Protein AF-A0A8T2V1A4-F1 (afdb_monomer_lite)

Foldseek 3Di:
DVVVVVVVVVVVVVVCVPDPVNVVVVVVVCLLCVLVVQLVVLVPDDDLSLLVNVVSLVVSLVSLVVDPSDDPVVSVVSNVVSVVVCVVPDALSSLLSVLVDQVCLAPDPLPPPVSVVSNVVCCVPPPPPVCSVVVCFVSQWGQHPVGDTDGVDDD

Radius of gyration: 22.9 Å; chains: 1; bounding box: 54×48×53 Å

pLDDT: mean 78.89, std 11.26, range [38.28, 92.0]

Structure (mmCIF, N/CA/C/O backbone):
data_AF-A0A8T2V1A4-F1
#
_entry.id   AF-A0A8T2V1A4-F1
#
loop_
_atom_site.group_PDB
_atom_site.id
_atom_site.type_symbol
_atom_site.label_atom_id
_atom_site.label_alt_id
_atom_site.label_comp_id
_atom_site.label_asym_id
_atom_site.label_entity_id
_atom_site.label_seq_id
_atom_site.pdbx_PDB_ins_code
_atom_site.Cartn_x
_atom_site.Cartn_y
_atom_site.Cartn_z
_atom_site.occupancy
_atom_site.B_iso_or_equiv
_atom_site.auth_seq_id
_atom_site.auth_comp_id
_atom_site.auth_asym_id
_atom_site.auth_atom_id
_atom_site.pdbx_PDB_model_num
ATOM 1 N N . MET A 1 1 ? -33.488 -32.830 26.179 1.00 51.12 1 MET A N 1
ATOM 2 C CA . MET A 1 1 ? -32.196 -32.195 26.559 1.00 51.12 1 MET A CA 1
ATOM 3 C C . MET A 1 1 ? -31.552 -31.333 25.460 1.00 51.12 1 MET A C 1
ATOM 5 O O . MET A 1 1 ? -30.605 -30.620 25.765 1.00 51.12 1 MET A O 1
ATOM 9 N N . ILE A 1 2 ? -32.033 -31.356 24.208 1.00 54.72 2 ILE A N 1
ATOM 10 C CA . ILE A 1 2 ? -31.452 -30.572 23.095 1.00 54.72 2 ILE A CA 1
ATOM 11 C C . ILE A 1 2 ? -32.051 -29.150 23.022 1.00 54.72 2 ILE A C 1
ATOM 13 O O . ILE A 1 2 ? -31.322 -28.184 22.805 1.00 54.72 2 ILE A O 1
ATOM 17 N N . GLU A 1 3 ? -33.347 -28.997 23.309 1.00 50.41 3 GLU A N 1
ATOM 18 C CA . GLU A 1 3 ? -34.074 -27.715 23.229 1.00 50.41 3 GLU A CA 1
ATOM 19 C C . GLU A 1 3 ? -33.573 -26.652 24.212 1.00 50.41 3 GLU A C 1
ATOM 21 O O . GLU A 1 3 ? -33.438 -25.482 23.857 1.00 50.41 3 GLU A O 1
ATOM 26 N N . THR A 1 4 ? -33.201 -27.046 25.431 1.00 55.16 4 THR A N 1
ATOM 27 C CA . THR A 1 4 ? -32.698 -26.104 26.438 1.00 55.16 4 THR A CA 1
ATOM 28 C C . THR A 1 4 ? -31.366 -25.489 26.017 1.00 55.16 4 THR A C 1
ATOM 30 O O . THR A 1 4 ? -31.154 -24.299 26.226 1.00 55.16 4 THR A O 1
ATOM 33 N N . ARG A 1 5 ? -30.480 -26.245 25.360 1.00 54.03 5 ARG A N 1
ATOM 34 C CA . ARG A 1 5 ? -29.163 -25.761 24.910 1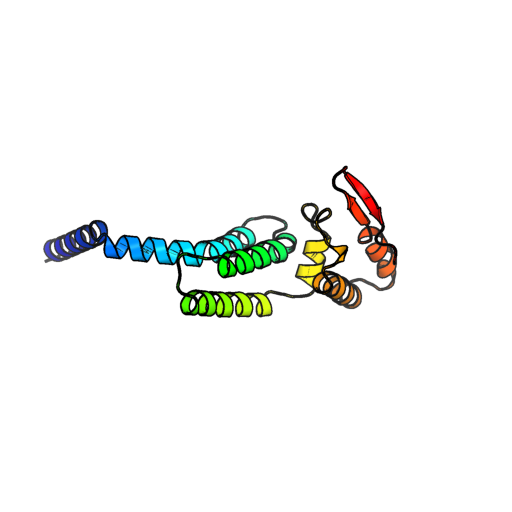.00 54.03 5 ARG A CA 1
ATOM 35 C C . ARG A 1 5 ? -29.267 -24.798 23.719 1.00 54.03 5 ARG A C 1
ATOM 37 O O . ARG A 1 5 ? -28.480 -23.855 23.640 1.00 54.03 5 ARG A O 1
ATOM 44 N N . ALA A 1 6 ? -30.239 -25.013 22.830 1.00 60.19 6 ALA A N 1
ATOM 45 C CA . ALA A 1 6 ? -30.544 -24.114 21.715 1.00 60.19 6 ALA A CA 1
ATOM 46 C C . ALA A 1 6 ? -31.147 -22.786 22.204 1.00 60.19 6 ALA A C 1
ATOM 48 O O . ALA A 1 6 ? -30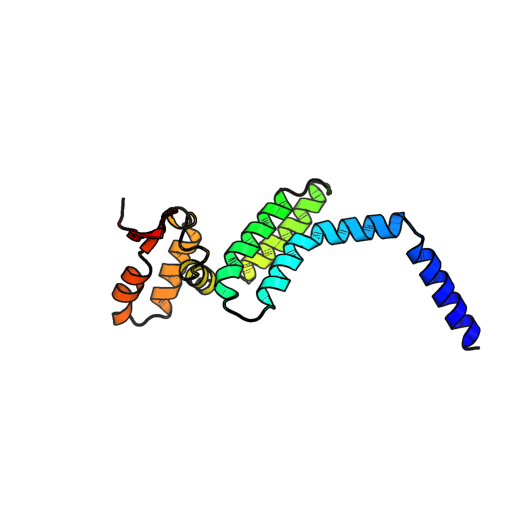.717 -21.720 21.768 1.00 60.19 6 ALA A O 1
ATOM 49 N N . HIS A 1 7 ? -32.053 -22.829 23.188 1.00 54.69 7 HIS A N 1
ATOM 50 C CA . HIS A 1 7 ? -32.657 -21.619 23.754 1.00 54.69 7 HIS A CA 1
ATOM 51 C C . HIS A 1 7 ? -31.624 -20.703 24.438 1.00 54.69 7 HIS A C 1
ATOM 53 O O . HIS A 1 7 ? -31.652 -19.494 24.228 1.00 54.69 7 HIS A O 1
ATOM 59 N N . TRP A 1 8 ? -30.666 -21.260 25.194 1.00 56.50 8 TRP A N 1
ATOM 60 C CA . TRP A 1 8 ? -29.616 -20.472 25.856 1.00 56.50 8 TRP A CA 1
ATOM 61 C C . TRP A 1 8 ? -28.633 -19.854 24.856 1.00 56.50 8 TRP A C 1
ATOM 63 O O . TRP A 1 8 ? -28.152 -18.743 25.074 1.00 56.50 8 TRP A O 1
ATOM 73 N N . ARG A 1 9 ? -28.347 -20.557 23.751 1.00 60.78 9 ARG A N 1
ATOM 74 C CA . ARG A 1 9 ? -27.542 -20.030 22.640 1.00 60.78 9 ARG A CA 1
ATOM 75 C C . ARG A 1 9 ? -28.246 -18.873 21.939 1.00 60.78 9 ARG A C 1
ATOM 77 O O . ARG A 1 9 ? -27.623 -17.835 21.755 1.00 60.78 9 ARG A O 1
ATOM 84 N N . ASN A 1 10 ? -29.539 -19.014 21.652 1.00 65.50 10 ASN A N 1
ATOM 85 C CA . ASN A 1 10 ? -30.344 -17.947 21.055 1.00 65.50 10 ASN A CA 1
ATOM 86 C C . ASN A 1 10 ? -30.465 -16.736 21.993 1.00 65.50 10 ASN A C 1
ATOM 88 O O . ASN A 1 10 ? -30.342 -15.602 21.545 1.00 65.50 10 ASN A O 1
ATOM 92 N N . ARG A 1 11 ? -30.605 -16.957 23.308 1.00 69.38 11 ARG A N 1
ATOM 93 C CA . ARG A 1 11 ? -30.620 -15.874 24.306 1.00 69.38 11 ARG A CA 1
ATOM 94 C C . ARG A 1 11 ? -29.293 -15.121 24.374 1.00 69.38 11 ARG A C 1
ATOM 96 O O . ARG A 1 11 ? -29.296 -13.899 24.407 1.00 69.38 11 ARG A O 1
ATOM 103 N N . ARG A 1 12 ? -28.163 -15.836 24.372 1.00 70.50 12 ARG A N 1
ATOM 104 C CA . ARG A 1 12 ? -26.824 -15.223 24.351 1.00 70.50 12 ARG A CA 1
ATOM 105 C C . ARG A 1 12 ? -26.548 -14.465 23.054 1.00 70.50 12 ARG A C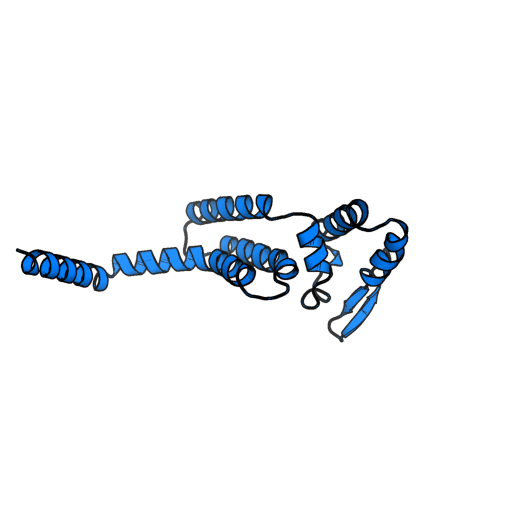 1
ATOM 107 O O . ARG A 1 12 ? -25.977 -13.386 23.119 1.00 70.50 12 ARG A O 1
ATOM 114 N N . ALA A 1 13 ? -26.981 -15.000 21.913 1.00 71.50 13 ALA A N 1
ATOM 115 C CA . ALA A 1 13 ? -26.899 -14.301 20.634 1.00 71.50 13 ALA A CA 1
ATOM 116 C C . ALA A 1 13 ? -27.730 -13.007 20.653 1.00 71.50 13 ALA A C 1
ATOM 118 O O . ALA A 1 13 ? -27.207 -11.963 20.293 1.00 71.50 13 ALA A O 1
ATOM 119 N N . CYS A 1 14 ? -28.968 -13.038 21.165 1.00 73.75 14 CYS A N 1
ATOM 120 C CA . CYS A 1 14 ? -29.771 -11.824 21.342 1.00 73.75 14 CYS A CA 1
ATOM 121 C C . CYS A 1 14 ? -29.106 -10.794 22.263 1.00 73.75 14 CYS A C 1
ATOM 123 O O . CYS A 1 14 ? -29.170 -9.611 21.960 1.00 73.75 14 CYS A O 1
ATOM 125 N N . ILE A 1 15 ? -28.468 -11.220 23.360 1.00 79.94 15 ILE A N 1
ATOM 126 C CA . ILE A 1 15 ? -27.763 -10.303 24.271 1.00 79.94 15 ILE A CA 1
ATOM 127 C C . ILE A 1 15 ? -26.589 -9.626 23.554 1.00 79.94 15 ILE A C 1
ATOM 129 O O . ILE A 1 15 ? -26.494 -8.410 23.603 1.00 79.94 15 ILE A O 1
ATOM 133 N N . LEU A 1 16 ? -25.760 -10.384 22.827 1.00 78.50 16 LEU A N 1
ATOM 134 C CA . LEU A 1 16 ? -24.665 -9.829 22.017 1.00 78.50 16 LEU A CA 1
ATOM 135 C C . LEU A 1 16 ? -25.167 -8.890 20.913 1.00 78.50 16 LEU A C 1
ATOM 137 O O . LEU A 1 16 ? -24.572 -7.850 20.670 1.00 78.50 16 LEU A O 1
ATOM 141 N N . CYS A 1 17 ? -26.274 -9.232 20.248 1.00 79.50 17 CYS A N 1
ATOM 142 C CA . CYS A 1 17 ? -26.855 -8.379 19.212 1.00 79.50 17 CYS A CA 1
ATOM 143 C C . CYS A 1 17 ? -27.394 -7.048 19.754 1.00 79.50 17 CYS A C 1
ATOM 145 O O . CYS A 1 17 ? -27.509 -6.107 18.975 1.00 79.50 17 CYS A O 1
ATOM 147 N N . LEU A 1 18 ? -27.731 -6.971 21.042 1.00 89.12 18 LEU A N 1
ATOM 148 C CA . LEU A 1 18 ? -28.252 -5.768 21.696 1.00 89.12 18 LEU A CA 1
ATOM 149 C C . LEU A 1 18 ? -27.190 -5.025 22.521 1.00 89.12 18 LEU A C 1
ATOM 151 O O . LEU A 1 18 ? -27.498 -3.995 23.112 1.00 89.12 18 LEU A O 1
ATOM 155 N N . ASP A 1 19 ? -25.967 -5.546 22.585 1.00 91.62 19 ASP A N 1
ATOM 156 C CA . ASP A 1 19 ? -24.861 -4.950 23.324 1.00 91.62 19 ASP A CA 1
ATOM 157 C C . ASP A 1 19 ? -24.211 -3.841 22.480 1.00 91.62 19 ASP A C 1
ATOM 159 O O . ASP A 1 19 ? -23.509 -4.100 21.500 1.00 91.62 19 ASP A O 1
ATOM 163 N N . GLU A 1 20 ? -24.490 -2.588 22.838 1.00 90.94 20 GLU A N 1
ATOM 164 C CA . GLU A 1 20 ? -23.955 -1.418 22.138 1.00 90.94 20 GLU A CA 1
ATOM 165 C C . GLU A 1 20 ? -22.424 -1.344 22.219 1.00 90.94 20 GLU A C 1
ATOM 167 O O . GLU A 1 20 ? -21.778 -1.035 21.218 1.00 90.94 20 GLU A O 1
ATOM 172 N N . GLU A 1 21 ? -21.832 -1.691 23.365 1.00 91.12 21 GLU A N 1
ATOM 173 C CA . GLU A 1 21 ? -20.378 -1.670 23.559 1.00 91.12 21 GLU A CA 1
ATOM 174 C C . GLU A 1 21 ? -19.697 -2.703 22.658 1.00 91.12 21 GLU A C 1
ATOM 176 O O . GLU A 1 21 ? -18.679 -2.417 22.019 1.00 91.12 21 GLU A O 1
ATOM 181 N N . PHE A 1 22 ? -20.284 -3.897 22.539 1.00 89.31 22 PHE A N 1
ATOM 182 C CA . PHE A 1 22 ? -19.812 -4.904 21.594 1.00 89.31 22 PHE A CA 1
ATOM 183 C C . PHE A 1 22 ? -19.778 -4.358 20.159 1.00 89.31 22 PHE A C 1
ATOM 185 O O . PHE A 1 22 ? -18.762 -4.493 19.473 1.00 89.31 22 PHE A O 1
ATOM 192 N N . TRP A 1 23 ? -20.853 -3.715 19.698 1.00 92.00 23 TRP A N 1
ATOM 193 C CA . TRP A 1 23 ? -20.914 -3.192 18.332 1.00 92.00 23 TRP A CA 1
ATOM 194 C C . TRP A 1 23 ? -19.995 -1.993 18.092 1.00 92.00 23 TRP A C 1
ATOM 196 O O . TRP A 1 23 ? -19.446 -1.881 16.995 1.00 92.00 23 TRP A O 1
ATOM 206 N N . GLU A 1 24 ? -19.774 -1.132 19.085 1.00 89.69 24 GLU A N 1
ATOM 207 C CA . GLU A 1 24 ? -18.768 -0.067 18.992 1.00 89.69 24 GLU A CA 1
ATOM 208 C C . GLU A 1 24 ? -17.353 -0.645 18.855 1.00 89.69 24 GLU A C 1
ATOM 210 O O . GLU A 1 24 ? -16.600 -0.237 17.968 1.00 89.69 24 GLU A O 1
ATOM 215 N N . ASN A 1 25 ? -17.024 -1.690 19.619 1.00 88.19 25 ASN A N 1
ATOM 216 C CA . ASN A 1 25 ? -15.758 -2.410 19.466 1.00 88.19 25 ASN A CA 1
ATOM 217 C C . ASN A 1 25 ? -15.629 -3.080 18.085 1.00 88.19 25 ASN A C 1
ATOM 219 O O . ASN A 1 25 ? -14.557 -3.059 17.477 1.00 88.19 25 ASN A O 1
ATOM 223 N N . VAL A 1 26 ? -16.715 -3.640 17.539 1.00 89.12 26 VAL A N 1
ATOM 224 C CA . VAL A 1 26 ? -16.723 -4.196 16.175 1.00 89.12 26 VAL A CA 1
ATOM 225 C C . VAL A 1 26 ? -16.464 -3.106 15.133 1.00 89.12 26 VAL A C 1
ATOM 227 O O . VAL A 1 26 ? -15.618 -3.297 14.260 1.00 89.12 26 VAL A O 1
ATOM 230 N N . LYS A 1 27 ? -17.145 -1.955 15.218 1.00 87.56 27 LYS A N 1
ATOM 231 C CA . LYS A 1 27 ? -16.919 -0.817 14.306 1.00 87.56 27 LYS A CA 1
ATOM 232 C C . LYS A 1 27 ? -15.478 -0.329 14.378 1.00 87.56 27 LYS A C 1
ATOM 234 O O . LYS A 1 27 ? -14.861 -0.099 13.341 1.00 87.56 27 LYS A O 1
ATOM 239 N N . PHE A 1 28 ? -14.934 -0.223 15.587 1.00 85.31 28 PHE A N 1
ATOM 240 C CA . PHE A 1 28 ? -13.544 0.145 15.815 1.00 85.31 28 PHE A CA 1
ATOM 241 C C . PHE A 1 28 ? -12.579 -0.800 15.082 1.00 85.31 28 PHE A C 1
ATOM 243 O O . PHE A 1 28 ? -11.750 -0.346 14.292 1.00 85.31 28 PHE A O 1
ATOM 250 N N . VAL A 1 29 ? -12.740 -2.116 15.258 1.00 85.94 29 VAL A N 1
ATOM 251 C CA . VAL A 1 29 ? -11.919 -3.125 14.566 1.00 85.94 29 VAL A CA 1
ATOM 252 C C . VAL A 1 29 ? -12.075 -3.033 13.046 1.00 85.94 29 VAL A C 1
ATOM 254 O O . VAL A 1 29 ? -11.081 -3.089 12.324 1.00 85.94 29 VAL A O 1
ATOM 257 N N . LEU A 1 30 ? -13.299 -2.859 12.540 1.00 87.31 30 LEU A N 1
ATOM 258 C CA . LEU A 1 30 ? -13.543 -2.718 11.102 1.00 87.31 30 LEU A CA 1
ATOM 259 C C . LEU A 1 30 ? -12.845 -1.485 10.521 1.00 87.31 30 LEU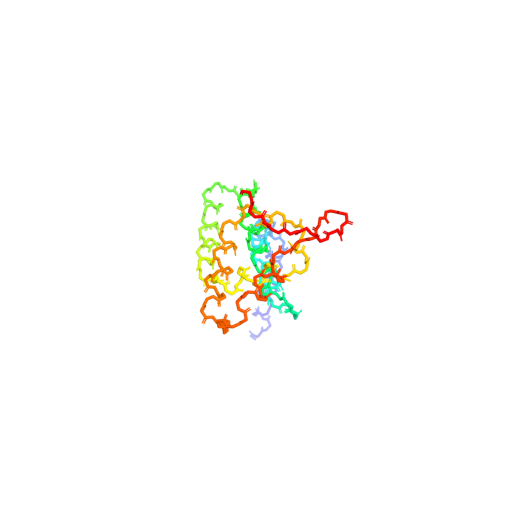 A C 1
ATOM 261 O O . LEU A 1 30 ? -12.236 -1.580 9.455 1.00 87.31 30 LEU A O 1
ATOM 265 N N . ASN A 1 31 ? -12.872 -0.354 11.224 1.00 84.62 31 ASN A N 1
ATOM 266 C CA . ASN A 1 31 ? -12.205 0.865 10.774 1.00 84.62 31 ASN A CA 1
ATOM 267 C C . ASN A 1 31 ? -10.683 0.671 10.684 1.00 84.62 31 ASN A C 1
ATOM 269 O O . ASN A 1 31 ? -10.081 1.055 9.683 1.00 84.62 31 ASN A O 1
ATOM 273 N N . ILE A 1 32 ? -10.073 0.002 11.671 1.00 83.19 32 ILE A N 1
ATOM 274 C CA . ILE A 1 32 ? -8.642 -0.346 11.644 1.00 83.19 32 ILE A CA 1
ATOM 275 C C . ILE A 1 32 ? -8.308 -1.268 10.467 1.00 83.19 32 ILE A C 1
ATOM 277 O O . ILE A 1 32 ? -7.280 -1.103 9.812 1.00 83.19 32 ILE A O 1
ATOM 281 N N . LEU A 1 33 ? -9.154 -2.266 10.207 1.00 85.25 33 LEU A N 1
ATOM 282 C CA . LEU A 1 33 ? -8.882 -3.293 9.202 1.00 85.25 33 LEU A CA 1
ATOM 283 C C . LEU A 1 33 ? -9.248 -2.869 7.776 1.00 85.25 33 LEU A C 1
ATOM 285 O O . LEU A 1 33 ? -8.793 -3.513 6.834 1.00 85.25 33 LEU A O 1
ATOM 289 N N . THR A 1 34 ? -10.028 -1.804 7.586 1.00 87.50 34 THR A N 1
ATOM 290 C CA . THR A 1 34 ? -10.506 -1.359 6.263 1.00 87.50 34 THR A CA 1
ATOM 291 C C . THR A 1 34 ? -9.373 -1.106 5.252 1.00 87.50 34 THR A C 1
ATOM 293 O O . THR A 1 34 ? -9.471 -1.609 4.123 1.00 87.50 34 THR A O 1
ATOM 296 N N . PRO A 1 35 ? -8.268 -0.417 5.605 1.00 86.38 35 PRO A N 1
ATOM 297 C CA . PRO A 1 35 ? -7.141 -0.239 4.688 1.00 86.38 35 PRO A CA 1
ATOM 298 C C . PRO A 1 35 ? -6.499 -1.573 4.277 1.00 86.38 35 PRO A C 1
ATOM 300 O O . PRO A 1 35 ? -6.214 -1.799 3.102 1.00 86.38 35 PRO A O 1
ATOM 303 N N . ILE A 1 36 ? -6.343 -2.503 5.225 1.00 84.69 36 ILE A N 1
ATOM 304 C CA . ILE A 1 36 ? -5.758 -3.833 4.987 1.00 84.69 36 ILE A CA 1
ATOM 305 C C . ILE A 1 36 ? -6.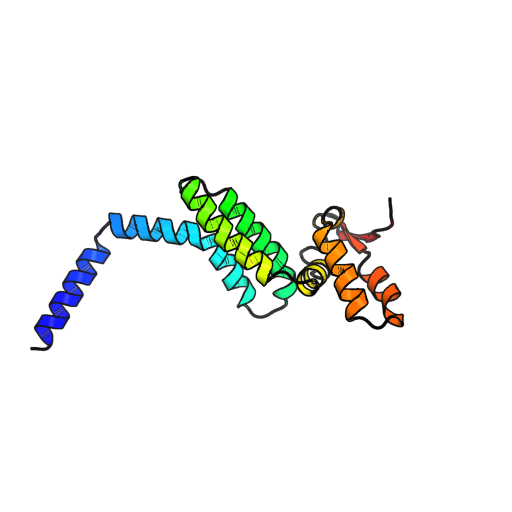688 -4.684 4.116 1.00 84.69 36 ILE A C 1
ATOM 307 O O . ILE A 1 36 ? -6.243 -5.315 3.158 1.00 84.69 36 ILE A O 1
ATOM 311 N N . TYR A 1 37 ? -7.985 -4.677 4.419 1.00 86.75 37 TYR A N 1
ATOM 312 C CA . TYR A 1 37 ? -9.001 -5.357 3.626 1.00 86.75 37 TYR A CA 1
ATOM 313 C C . TYR A 1 37 ? -8.996 -4.860 2.179 1.00 86.75 37 TYR A C 1
ATOM 315 O O . TYR A 1 37 ? -9.094 -5.669 1.265 1.00 86.75 37 TYR A O 1
ATOM 323 N N . SER A 1 38 ? -8.807 -3.558 1.954 1.00 85.25 38 SER A N 1
ATOM 324 C CA . SER A 1 38 ? -8.731 -2.991 0.602 1.00 85.25 38 SER A CA 1
ATOM 325 C C . SER A 1 38 ? -7.554 -3.556 -0.203 1.00 85.25 38 SER A C 1
ATOM 327 O O . SER A 1 38 ? -7.700 -3.817 -1.398 1.00 85.25 38 SER A O 1
ATOM 329 N N . VAL A 1 39 ? -6.408 -3.804 0.445 1.00 85.62 39 VAL A N 1
ATOM 330 C CA . VAL A 1 39 ? -5.256 -4.473 -0.184 1.00 85.62 39 VAL A CA 1
ATOM 331 C C . VAL A 1 39 ? -5.605 -5.911 -0.553 1.00 85.62 39 VAL A C 1
ATOM 333 O O . VAL A 1 39 ? -5.414 -6.288 -1.705 1.00 85.62 39 VAL A O 1
ATOM 336 N N . LEU A 1 40 ? -6.149 -6.684 0.392 1.00 84.62 40 LEU A N 1
ATOM 337 C CA . LEU A 1 40 ? -6.501 -8.094 0.184 1.00 84.62 40 LEU A CA 1
ATOM 338 C C . LEU A 1 40 ? -7.573 -8.268 -0.891 1.00 84.62 40 LEU A C 1
ATOM 340 O O . LEU A 1 40 ? -7.425 -9.067 -1.808 1.00 84.62 40 LEU A O 1
ATOM 344 N N . HIS A 1 41 ? -8.632 -7.467 -0.814 1.00 86.06 41 HIS A N 1
ATOM 345 C CA . HIS A 1 41 ? -9.712 -7.492 -1.785 1.00 86.06 41 HIS A CA 1
ATOM 346 C C . HIS A 1 41 ? -9.191 -7.211 -3.195 1.00 86.06 41 HIS A C 1
ATOM 348 O O . HIS A 1 41 ? -9.564 -7.902 -4.137 1.00 86.06 41 HIS A O 1
ATOM 354 N N . MET A 1 42 ? -8.283 -6.241 -3.340 1.00 83.88 42 MET A N 1
ATOM 355 C CA . MET A 1 42 ? -7.657 -5.942 -4.624 1.00 83.88 42 MET A CA 1
ATOM 356 C C . MET A 1 42 ? -6.748 -7.083 -5.101 1.00 83.88 42 MET A C 1
ATOM 358 O O . MET A 1 42 ? -6.789 -7.397 -6.287 1.00 83.88 42 MET A O 1
ATOM 362 N N . THR A 1 43 ? -5.961 -7.726 -4.228 1.00 76.12 43 THR A N 1
ATOM 363 C CA . THR A 1 43 ? -5.091 -8.847 -4.635 1.00 76.12 43 THR A CA 1
ATOM 364 C C . THR A 1 43 ? -5.853 -10.109 -5.006 1.00 76.12 43 THR A C 1
ATOM 366 O O . THR A 1 43 ? -5.377 -10.858 -5.856 1.00 76.12 43 THR A O 1
ATOM 369 N N . ASP A 1 44 ? -7.012 -10.329 -4.387 1.00 81.31 44 ASP A N 1
ATOM 370 C CA . ASP A 1 44 ? -7.825 -11.533 -4.572 1.00 81.31 44 ASP A CA 1
ATOM 371 C C . ASP A 1 44 ? -8.792 -11.425 -5.767 1.00 81.31 44 ASP A C 1
ATOM 373 O O . ASP A 1 44 ? -9.393 -12.421 -6.170 1.00 81.31 44 ASP A O 1
ATOM 377 N N . CYS A 1 45 ? -8.949 -10.235 -6.358 1.00 78.62 45 CYS A N 1
ATOM 378 C CA . CYS A 1 45 ? -9.736 -10.047 -7.578 1.00 78.62 45 CYS A CA 1
ATOM 379 C C . CYS A 1 45 ? -8.998 -10.552 -8.833 1.00 78.62 45 CYS A C 1
ATOM 381 O O . CYS A 1 45 ? -7.772 -10.513 -8.927 1.00 78.62 45 CYS A O 1
ATOM 383 N N . GLU A 1 46 ? -9.749 -10.980 -9.851 1.00 74.44 46 GLU A N 1
ATOM 384 C CA . GLU A 1 46 ? -9.179 -11.377 -11.143 1.00 74.44 46 GLU A CA 1
ATOM 385 C C . GLU A 1 46 ? -8.638 -10.163 -11.924 1.00 74.44 46 GLU A C 1
ATOM 387 O O . GLU A 1 46 ? -9.291 -9.122 -12.016 1.00 74.44 46 GLU A O 1
ATOM 392 N N . GLY A 1 47 ? -7.453 -10.296 -12.535 1.00 70.56 47 GLY A N 1
ATOM 393 C CA . GLY A 1 47 ? -6.867 -9.278 -13.417 1.00 70.56 47 GLY A CA 1
ATOM 394 C C . GLY A 1 47 ? -5.413 -8.923 -13.094 1.00 70.56 47 GLY A C 1
ATOM 395 O O . GLY A 1 47 ? -4.709 -9.650 -12.398 1.00 70.56 47 GLY A O 1
ATOM 396 N N . ALA A 1 48 ? -4.935 -7.792 -13.625 1.00 61.44 48 ALA A N 1
ATOM 397 C CA . ALA A 1 48 ? -3.562 -7.305 -13.445 1.00 61.44 48 ALA A CA 1
ATOM 398 C C . ALA A 1 48 ? -3.338 -6.653 -12.061 1.00 61.44 48 ALA A C 1
ATOM 400 O O . ALA A 1 48 ? -2.909 -5.504 -11.955 1.00 61.44 48 ALA A O 1
ATOM 401 N N . THR A 1 49 ? -3.611 -7.396 -10.989 1.00 77.06 49 THR A N 1
ATOM 402 C CA . THR A 1 49 ? -3.504 -6.942 -9.590 1.00 77.06 49 THR A CA 1
ATOM 403 C C . THR A 1 49 ? -2.064 -6.650 -9.170 1.00 77.06 49 THR A C 1
ATOM 405 O O . THR A 1 49 ? -1.815 -5.783 -8.333 1.00 77.06 49 THR A O 1
ATOM 408 N N . LEU A 1 50 ? -1.089 -7.293 -9.822 1.00 82.12 50 LEU A N 1
ATOM 409 C CA . LEU A 1 50 ? 0.338 -7.144 -9.526 1.00 82.12 50 LEU A CA 1
ATOM 410 C C . LEU A 1 50 ? 0.825 -5.691 -9.630 1.00 82.12 50 LEU A C 1
ATOM 412 O O . LEU A 1 50 ? 1.610 -5.241 -8.799 1.00 82.12 50 LEU A O 1
ATOM 416 N N . GLY A 1 51 ? 0.344 -4.953 -10.637 1.00 77.94 51 GLY A N 1
ATOM 417 C CA . GLY A 1 51 ? 0.686 -3.543 -10.819 1.00 77.94 51 GLY A CA 1
ATOM 418 C C . GLY A 1 51 ? -0.072 -2.609 -9.875 1.00 77.94 51 GLY A C 1
ATOM 419 O O . GLY A 1 51 ? 0.409 -1.520 -9.585 1.00 77.94 51 GLY A O 1
ATOM 420 N N . LEU A 1 52 ? -1.226 -3.031 -9.356 1.00 83.19 52 LEU A N 1
ATOM 421 C CA . LEU A 1 52 ? -2.033 -2.274 -8.395 1.00 83.19 52 LEU A CA 1
ATOM 422 C C . LEU A 1 52 ? -1.539 -2.446 -6.951 1.00 83.19 52 LEU A C 1
ATOM 424 O O . LEU A 1 52 ? -1.681 -1.522 -6.156 1.00 83.19 52 LEU A O 1
ATOM 428 N N . LEU A 1 53 ? -0.900 -3.575 -6.625 1.00 85.75 53 LEU A N 1
ATOM 429 C CA . LEU A 1 53 ? -0.432 -3.911 -5.275 1.00 85.75 53 LEU A CA 1
ATOM 430 C C . LEU A 1 53 ? 0.407 -2.820 -4.611 1.00 85.75 53 LEU A C 1
ATOM 432 O O . LEU A 1 53 ? 0.127 -2.452 -3.473 1.00 85.75 53 LEU A O 1
ATOM 436 N N . ILE A 1 54 ? 1.401 -2.287 -5.324 1.00 86.00 54 ILE A N 1
ATOM 437 C CA . ILE A 1 54 ? 2.254 -1.202 -4.820 1.00 86.00 54 ILE A CA 1
ATOM 438 C C . ILE A 1 54 ? 1.405 -0.008 -4.380 1.00 86.00 54 ILE A C 1
ATOM 440 O O . ILE A 1 54 ? 1.552 0.494 -3.267 1.00 86.00 54 ILE A O 1
ATOM 444 N N . HIS A 1 55 ? 0.499 0.429 -5.252 1.00 83.38 55 HIS A N 1
ATOM 445 C CA . HIS A 1 55 ? -0.321 1.607 -5.018 1.00 83.38 55 HIS A CA 1
ATOM 446 C C . HIS A 1 55 ? -1.302 1.389 -3.864 1.00 83.38 55 HIS A C 1
ATOM 448 O O . HIS A 1 55 ? -1.374 2.208 -2.951 1.00 83.38 55 HIS A O 1
ATOM 454 N N . THR A 1 56 ? -2.021 0.265 -3.868 1.00 86.38 56 THR A N 1
ATOM 455 C CA . THR A 1 56 ? -3.011 -0.042 -2.830 1.00 86.38 56 THR A CA 1
ATOM 456 C C . THR A 1 56 ? -2.349 -0.201 -1.466 1.00 86.38 56 THR A C 1
ATOM 458 O O . THR A 1 56 ? -2.896 0.263 -0.471 1.00 86.38 56 THR A O 1
ATOM 461 N N . MET A 1 57 ? -1.155 -0.795 -1.405 1.00 89.12 57 MET A N 1
ATOM 462 C CA . MET A 1 57 ? -0.436 -0.935 -0.143 1.00 89.12 57 MET A CA 1
ATOM 463 C C . MET A 1 57 ? 0.095 0.402 0.381 1.00 89.12 57 MET A C 1
ATOM 465 O O . MET A 1 57 ? -0.027 0.670 1.573 1.00 89.12 57 MET A O 1
ATOM 469 N N . ARG A 1 58 ? 0.640 1.267 -0.486 1.00 87.62 58 ARG A N 1
ATOM 470 C CA . ARG A 1 58 ? 1.056 2.624 -0.089 1.00 87.62 58 ARG A CA 1
ATOM 471 C C . ARG A 1 58 ? -0.124 3.434 0.436 1.00 87.62 58 ARG A C 1
ATOM 473 O O . ARG A 1 58 ? -0.033 3.992 1.522 1.00 87.62 58 ARG A O 1
ATOM 480 N N . ARG A 1 59 ? -1.262 3.381 -0.262 1.00 87.75 59 ARG A N 1
ATOM 481 C CA . ARG A 1 59 ? -2.509 3.990 0.208 1.00 87.75 59 ARG A CA 1
ATOM 482 C C . ARG A 1 59 ? -2.941 3.433 1.564 1.00 87.75 59 ARG A C 1
ATOM 484 O O . ARG A 1 59 ? -3.276 4.210 2.444 1.00 87.75 59 ARG A O 1
ATOM 491 N N . ALA A 1 60 ? -2.880 2.117 1.765 1.00 89.12 60 ALA A N 1
ATOM 492 C CA . ALA A 1 60 ? -3.240 1.522 3.048 1.00 89.12 60 ALA A CA 1
ATOM 493 C C . ALA A 1 60 ? -2.320 1.985 4.190 1.00 89.12 60 ALA A C 1
ATOM 495 O O . ALA A 1 60 ? -2.791 2.229 5.296 1.00 89.12 60 ALA A O 1
ATOM 496 N N . ILE A 1 61 ? -1.020 2.141 3.924 1.00 89.94 61 ILE A N 1
ATOM 497 C CA . ILE A 1 61 ? -0.060 2.701 4.884 1.00 89.94 61 ILE A CA 1
ATOM 498 C C . ILE A 1 61 ? -0.415 4.156 5.224 1.00 89.94 61 ILE A C 1
ATOM 500 O O . ILE A 1 61 ? -0.383 4.529 6.397 1.00 89.94 61 ILE A O 1
ATOM 504 N N . ASP A 1 62 ? -0.759 4.966 4.224 1.00 90.12 62 ASP A N 1
ATOM 505 C CA . ASP A 1 62 ? -1.134 6.368 4.425 1.00 90.12 62 ASP A CA 1
ATOM 506 C C . ASP A 1 62 ? -2.463 6.502 5.183 1.00 90.12 62 ASP A C 1
ATOM 508 O O . ASP A 1 62 ? -2.554 7.300 6.115 1.00 90.12 62 ASP A O 1
ATOM 512 N N . ASP A 1 63 ? -3.452 5.660 4.873 1.00 88.62 63 ASP A N 1
ATOM 513 C CA . ASP A 1 63 ? -4.738 5.609 5.576 1.00 88.62 63 ASP A CA 1
ATOM 514 C C . ASP A 1 63 ? -4.553 5.206 7.053 1.00 88.62 63 ASP A C 1
ATOM 516 O O . ASP A 1 63 ? -5.154 5.813 7.940 1.00 88.62 63 ASP A O 1
ATOM 520 N N . VAL A 1 64 ? -3.679 4.231 7.345 1.00 87.19 64 VAL A N 1
ATOM 521 C CA . VAL A 1 64 ? -3.338 3.844 8.730 1.00 87.19 64 VAL A CA 1
ATOM 522 C C . VAL A 1 64 ? -2.645 4.992 9.470 1.00 87.19 64 VAL A C 1
ATOM 524 O O . VAL A 1 64 ? -2.952 5.241 10.633 1.00 87.19 64 VAL A O 1
ATOM 527 N N . ARG A 1 65 ? -1.739 5.726 8.811 1.00 87.62 65 ARG A N 1
ATOM 528 C CA . ARG A 1 65 ? -1.064 6.898 9.402 1.00 87.62 65 ARG A CA 1
ATOM 529 C C . ARG A 1 65 ? -2.013 8.064 9.665 1.00 87.62 65 ARG A C 1
ATOM 531 O O . ARG A 1 65 ? -1.782 8.830 10.595 1.00 87.62 65 ARG A O 1
ATOM 538 N N . ALA A 1 66 ? -3.045 8.213 8.841 1.00 87.00 66 ALA A N 1
ATOM 539 C CA . ALA A 1 66 ? -4.042 9.271 8.954 1.00 87.00 66 ALA A CA 1
ATOM 540 C C . ALA A 1 66 ? -5.219 8.908 9.879 1.00 87.00 66 ALA A C 1
ATOM 542 O O . ALA A 1 66 ? -6.114 9.732 10.072 1.00 87.00 66 ALA A O 1
ATOM 543 N N . ALA A 1 67 ? -5.248 7.697 10.444 1.00 83.00 67 ALA A N 1
ATOM 544 C CA . ALA A 1 67 ? -6.343 7.236 11.288 1.00 83.00 67 ALA A CA 1
ATOM 545 C C . ALA A 1 67 ? -6.453 8.071 12.578 1.00 83.00 67 ALA A C 1
ATOM 547 O O . ALA A 1 67 ? -5.555 8.077 13.415 1.00 83.00 67 ALA A O 1
ATOM 548 N N . THR A 1 68 ? -7.584 8.759 12.757 1.00 80.00 68 THR A N 1
ATOM 549 C CA . THR A 1 68 ? -7.853 9.631 13.919 1.00 80.00 68 THR A CA 1
ATOM 550 C C . THR A 1 68 ? -8.725 8.984 14.996 1.00 80.00 68 THR A C 1
ATOM 552 O O . THR A 1 68 ? -8.949 9.574 16.049 1.00 80.00 68 THR A O 1
ATOM 555 N N . PHE A 1 69 ? -9.237 7.779 14.742 1.00 76.94 69 PHE A N 1
ATOM 556 C CA . PHE A 1 69 ? -10.180 7.061 15.608 1.00 76.94 69 PHE A CA 1
ATOM 557 C C . PHE A 1 69 ? -9.503 6.044 16.549 1.00 76.94 69 PHE A C 1
ATOM 559 O O . PHE A 1 69 ? -10.194 5.287 17.225 1.00 76.94 69 PHE A O 1
ATOM 566 N N . VAL A 1 70 ? -8.167 6.015 16.586 1.00 79.88 70 VAL A N 1
ATOM 567 C CA . VAL A 1 70 ? -7.333 5.137 17.426 1.00 79.88 70 VAL A CA 1
ATOM 568 C C . VAL A 1 70 ? -6.340 5.968 18.239 1.00 79.88 70 VAL A C 1
ATOM 570 O O . VAL A 1 70 ? -6.041 7.105 17.871 1.00 79.88 70 VAL A O 1
ATOM 573 N N . THR A 1 71 ? -5.792 5.414 19.325 1.00 84.38 71 THR A N 1
ATOM 574 C CA . THR A 1 71 ? -4.643 6.055 19.988 1.00 84.38 71 THR A CA 1
ATOM 575 C C . THR A 1 71 ? -3.392 5.964 19.112 1.00 84.38 71 THR A C 1
ATOM 577 O O . THR A 1 71 ? -3.303 5.130 18.207 1.00 84.38 71 THR A O 1
ATOM 580 N N . VAL A 1 72 ? -2.394 6.804 19.395 1.00 83.38 72 VAL A N 1
ATOM 581 C CA . VAL A 1 72 ? -1.108 6.788 18.677 1.00 83.38 72 VAL A CA 1
ATOM 582 C C . VAL A 1 72 ? -0.427 5.421 18.807 1.00 83.38 72 VAL A C 1
ATOM 584 O O . VAL A 1 72 ? 0.129 4.909 17.840 1.00 83.38 72 VAL A O 1
ATOM 587 N N . GLU A 1 73 ? -0.507 4.797 19.980 1.00 85.94 73 GLU A N 1
ATOM 588 C CA . GLU A 1 73 ? 0.060 3.475 20.253 1.00 85.94 73 GLU A CA 1
ATOM 589 C C . GLU A 1 73 ? -0.604 2.396 19.391 1.00 85.94 73 GLU A C 1
ATOM 591 O O . GLU A 1 73 ? 0.086 1.625 18.728 1.00 85.94 73 GLU A O 1
ATOM 596 N N . GLN A 1 74 ? -1.937 2.391 19.324 1.00 83.81 74 GLN A N 1
ATOM 597 C CA . GLN A 1 74 ? -2.694 1.445 18.501 1.00 83.81 74 GLN A CA 1
ATOM 598 C C . GLN A 1 74 ? -2.420 1.642 17.005 1.00 83.81 74 GLN A C 1
ATOM 600 O O . GLN A 1 74 ? -2.229 0.666 16.277 1.00 83.81 74 GLN A O 1
ATOM 605 N N . ALA A 1 75 ? -2.354 2.895 16.539 1.00 82.50 75 ALA A N 1
ATOM 606 C CA . ALA A 1 75 ? -1.975 3.203 15.161 1.00 82.50 75 ALA A CA 1
ATOM 607 C C . ALA A 1 75 ? -0.579 2.656 14.831 1.00 82.50 75 ALA A C 1
ATOM 609 O O . ALA A 1 75 ? -0.381 2.072 13.765 1.00 82.50 75 ALA A O 1
ATOM 610 N N . ASN A 1 76 ? 0.374 2.796 15.757 1.00 87.50 76 ASN A N 1
ATOM 611 C CA . ASN A 1 76 ? 1.735 2.301 15.584 1.00 87.50 76 ASN A CA 1
ATOM 612 C C . ASN A 1 76 ? 1.800 0.772 15.511 1.00 87.50 76 ASN A C 1
ATOM 614 O O . ASN A 1 76 ? 2.510 0.254 14.652 1.00 87.50 76 ASN A O 1
ATOM 618 N N . GLU A 1 77 ? 1.041 0.044 16.335 1.00 89.12 77 GLU A N 1
ATOM 619 C CA . GLU A 1 77 ? 0.979 -1.425 16.263 1.00 89.12 77 GLU A CA 1
ATOM 620 C C . GLU A 1 77 ? 0.441 -1.906 14.905 1.00 89.12 77 GLU A C 1
ATOM 622 O O . GLU A 1 77 ? 1.008 -2.798 14.264 1.00 89.12 77 GLU A O 1
ATOM 627 N N . VAL A 1 78 ? -0.635 -1.279 14.420 1.00 86.19 78 VAL A N 1
ATOM 628 C CA . VAL A 1 78 ? -1.231 -1.601 13.114 1.00 86.19 78 VAL A CA 1
ATOM 629 C C . VAL A 1 78 ? -0.267 -1.250 11.982 1.00 86.19 78 VAL A C 1
ATOM 631 O O . VAL A 1 78 ? -0.091 -2.035 11.041 1.00 86.19 78 VAL A O 1
ATOM 634 N N . LEU A 1 79 ? 0.391 -0.095 12.074 1.00 89.12 79 LEU A N 1
ATOM 635 C CA . LEU A 1 79 ? 1.382 0.348 11.104 1.00 89.12 79 LEU A CA 1
ATOM 636 C C . LEU A 1 79 ? 2.585 -0.598 11.068 1.00 89.12 79 LEU A C 1
ATOM 638 O O . LEU A 1 79 ? 3.031 -0.951 9.980 1.00 89.12 79 LEU A O 1
ATOM 642 N N . GLU A 1 80 ? 3.080 -1.064 12.216 1.00 91.62 80 GLU A N 1
ATOM 643 C CA . GLU A 1 80 ? 4.188 -2.019 12.291 1.00 91.62 80 GLU A CA 1
ATOM 644 C C . GLU A 1 80 ? 3.845 -3.318 11.554 1.00 91.62 80 GLU A C 1
ATOM 646 O O . GLU A 1 80 ? 4.608 -3.782 10.699 1.00 91.62 80 GLU A O 1
ATOM 651 N N . VAL A 1 81 ? 2.667 -3.891 11.821 1.00 88.19 81 VAL A N 1
ATOM 652 C CA . VAL A 1 81 ? 2.208 -5.108 11.136 1.00 88.19 81 VAL A CA 1
ATOM 653 C C . VAL A 1 81 ? 2.070 -4.866 9.632 1.00 88.19 81 VAL A C 1
ATOM 655 O O . VAL A 1 81 ? 2.502 -5.706 8.834 1.00 88.19 81 VAL A O 1
ATOM 658 N N . THR A 1 82 ? 1.517 -3.719 9.240 1.00 87.00 82 THR A N 1
ATOM 659 C CA . THR A 1 82 ? 1.320 -3.327 7.838 1.00 87.00 82 THR A CA 1
ATOM 660 C C . THR A 1 82 ? 2.660 -3.177 7.112 1.00 87.00 82 THR A C 1
ATOM 662 O O . THR A 1 82 ? 2.875 -3.796 6.069 1.00 87.00 82 THR A O 1
ATOM 665 N N . LEU A 1 83 ? 3.615 -2.448 7.692 1.00 90.06 83 LEU A N 1
ATOM 666 C CA . LEU A 1 83 ? 4.960 -2.274 7.140 1.00 90.06 83 LEU A CA 1
ATOM 667 C C . LEU A 1 83 ? 5.716 -3.601 7.067 1.00 90.06 83 LEU A C 1
ATOM 669 O O . LEU A 1 83 ? 6.336 -3.903 6.048 1.00 90.06 83 LEU A O 1
ATOM 673 N N . ARG A 1 84 ? 5.617 -4.455 8.090 1.00 90.44 84 ARG A N 1
ATOM 674 C CA . ARG A 1 84 ? 6.222 -5.791 8.042 1.00 90.44 84 ARG A CA 1
ATOM 675 C C . ARG A 1 84 ? 5.667 -6.604 6.874 1.00 90.44 84 ARG A C 1
ATOM 677 O O . ARG A 1 84 ? 6.437 -7.221 6.141 1.00 90.44 84 ARG A O 1
ATOM 684 N N . ARG A 1 85 ? 4.352 -6.575 6.643 1.00 84.38 85 ARG A N 1
ATOM 685 C CA . ARG A 1 85 ? 3.740 -7.246 5.484 1.00 84.38 85 ARG A CA 1
ATOM 686 C C . A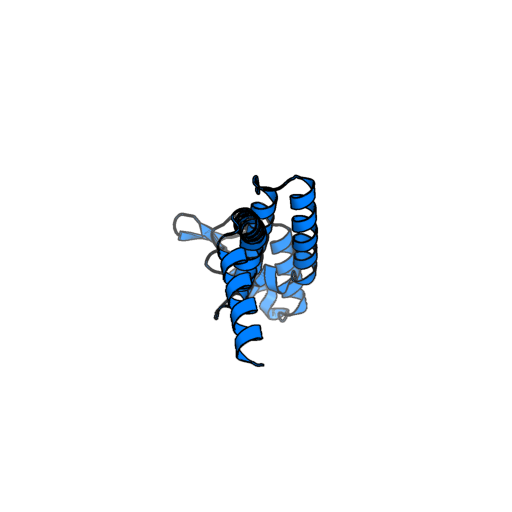RG A 1 85 ? 4.217 -6.653 4.161 1.00 84.38 85 ARG A C 1
ATOM 688 O O . ARG A 1 85 ? 4.527 -7.425 3.254 1.00 84.38 85 ARG A O 1
ATOM 695 N N . TRP A 1 86 ? 4.354 -5.330 4.070 1.00 86.88 86 TRP A N 1
ATOM 696 C CA . TRP A 1 86 ? 4.932 -4.672 2.897 1.00 86.88 86 TRP A CA 1
ATOM 697 C C . TRP A 1 86 ? 6.321 -5.217 2.571 1.00 86.88 86 TRP A C 1
ATOM 699 O O . TRP A 1 86 ? 6.537 -5.657 1.449 1.00 86.88 86 TRP A O 1
ATOM 709 N N . THR A 1 87 ? 7.226 -5.303 3.552 1.00 86.88 87 THR A N 1
ATOM 710 C CA . THR A 1 87 ? 8.595 -5.803 3.312 1.00 86.88 87 THR A CA 1
ATOM 711 C C . THR A 1 87 ? 8.641 -7.238 2.772 1.00 86.88 87 THR A C 1
ATOM 713 O O . THR A 1 87 ? 9.556 -7.594 2.032 1.00 86.88 87 THR A O 1
ATOM 716 N N . TRP A 1 88 ? 7.663 -8.079 3.121 1.00 83.50 88 TRP A N 1
ATOM 717 C CA . TRP A 1 88 ? 7.599 -9.466 2.650 1.00 83.50 88 TRP A CA 1
ATOM 718 C C . TRP A 1 88 ? 7.032 -9.583 1.238 1.00 83.50 88 TRP A C 1
ATOM 720 O O . TRP A 1 88 ? 7.521 -10.396 0.445 1.00 83.50 88 TRP A O 1
ATOM 730 N N . MET A 1 89 ? 6.004 -8.784 0.944 1.00 81.00 89 MET A N 1
ATOM 731 C CA . MET A 1 89 ? 5.339 -8.767 -0.355 1.00 81.00 89 MET A CA 1
ATOM 732 C C . MET A 1 89 ? 6.161 -8.010 -1.394 1.00 81.00 89 MET A C 1
ATOM 734 O O . MET A 1 89 ? 6.229 -8.444 -2.536 1.00 81.00 89 MET A O 1
ATOM 738 N N . HIS A 1 90 ? 6.822 -6.917 -1.020 1.00 86.06 90 HIS A N 1
ATOM 739 C CA . HIS A 1 90 ? 7.552 -6.072 -1.952 1.00 86.06 90 HIS A CA 1
ATOM 740 C C . HIS A 1 90 ? 8.716 -6.824 -2.606 1.00 86.06 90 HIS A C 1
ATOM 742 O O . HIS A 1 90 ? 9.566 -7.425 -1.948 1.00 86.06 90 HIS A O 1
ATOM 748 N N . ARG A 1 91 ? 8.742 -6.809 -3.940 1.00 87.00 91 ARG A N 1
ATOM 749 C CA . ARG A 1 91 ? 9.770 -7.440 -4.775 1.00 87.00 91 ARG A CA 1
ATOM 750 C C . ARG A 1 91 ? 9.917 -6.606 -6.044 1.00 87.00 91 ARG A C 1
ATOM 752 O O . ARG A 1 91 ? 8.898 -6.099 -6.503 1.00 87.00 91 ARG A O 1
ATOM 759 N N . PRO A 1 92 ? 11.090 -6.615 -6.701 1.00 87.31 92 PRO A N 1
ATOM 760 C CA . PRO A 1 92 ? 11.314 -5.843 -7.926 1.00 87.31 92 PRO A CA 1
ATOM 761 C C . PRO A 1 92 ? 10.281 -6.056 -9.042 1.00 87.31 92 PRO A C 1
ATOM 763 O O . PRO A 1 92 ? 10.006 -5.155 -9.828 1.00 87.31 92 PRO A O 1
ATOM 766 N N . ILE A 1 93 ? 9.664 -7.243 -9.103 1.00 85.69 93 ILE A N 1
ATOM 767 C CA . ILE A 1 93 ? 8.586 -7.529 -10.059 1.00 85.69 93 ILE A CA 1
ATOM 768 C C . ILE A 1 93 ? 7.332 -6.679 -9.812 1.00 85.69 93 ILE A C 1
ATOM 770 O O . ILE A 1 93 ? 6.663 -6.305 -10.768 1.00 85.69 93 ILE A O 1
ATOM 774 N N . HIS A 1 94 ? 7.022 -6.357 -8.555 1.00 85.19 94 HIS A N 1
ATOM 775 C CA . HIS A 1 94 ? 5.876 -5.537 -8.173 1.00 85.19 94 HIS A CA 1
ATOM 776 C C . HIS A 1 94 ? 6.090 -4.084 -8.596 1.00 85.19 94 HIS A C 1
ATOM 778 O O . HIS A 1 94 ? 5.211 -3.509 -9.235 1.00 85.19 94 HIS A O 1
ATOM 784 N N . GLY A 1 95 ? 7.275 -3.520 -8.332 1.00 82.06 95 GLY A N 1
ATOM 785 C CA . GLY A 1 95 ? 7.631 -2.184 -8.806 1.00 82.06 95 GLY A CA 1
ATOM 786 C C . GLY A 1 95 ? 7.632 -2.091 -10.334 1.00 82.06 95 GLY A C 1
ATOM 787 O O . GLY A 1 95 ? 7.034 -1.179 -10.908 1.00 82.06 95 GLY A O 1
ATOM 788 N N . PHE A 1 96 ? 8.196 -3.092 -11.017 1.00 81.50 96 PHE A N 1
ATOM 789 C CA . PHE A 1 96 ? 8.172 -3.148 -12.480 1.00 81.50 96 PHE A CA 1
ATOM 790 C C . PHE A 1 96 ? 6.750 -3.290 -13.052 1.00 81.50 96 PHE A C 1
ATOM 792 O O . PHE A 1 96 ? 6.395 -2.605 -14.009 1.00 81.50 96 PHE A O 1
ATOM 799 N N . ALA A 1 97 ? 5.904 -4.134 -12.455 1.00 83.25 97 ALA A N 1
ATOM 800 C CA . ALA A 1 97 ? 4.510 -4.286 -12.868 1.00 83.25 97 ALA A CA 1
ATOM 801 C C . ALA A 1 97 ? 3.696 -3.003 -12.647 1.00 83.25 97 ALA A C 1
ATOM 803 O O . ALA A 1 97 ? 2.864 -2.660 -13.487 1.00 83.25 97 ALA A O 1
ATOM 804 N N . ASN A 1 98 ? 3.948 -2.280 -11.551 1.00 82.50 98 ASN A N 1
ATOM 805 C CA . ASN A 1 98 ? 3.310 -0.996 -11.267 1.00 82.50 98 ASN A CA 1
ATOM 806 C C . ASN A 1 98 ? 3.662 0.054 -12.331 1.00 82.50 98 ASN A C 1
ATOM 808 O O . ASN A 1 98 ? 2.758 0.689 -12.869 1.00 82.50 98 ASN A O 1
ATOM 812 N N . LEU A 1 99 ? 4.936 0.143 -12.727 1.00 77.75 99 LEU A N 1
ATOM 813 C CA . LEU A 1 99 ? 5.403 1.026 -13.803 1.00 77.75 99 LEU A CA 1
ATOM 814 C C . LEU A 1 99 ? 4.701 0.754 -15.148 1.00 77.75 99 LEU A C 1
ATOM 816 O O . LEU A 1 99 ? 4.408 1.666 -15.923 1.00 77.75 99 LEU A O 1
ATOM 820 N N . LEU A 1 100 ? 4.435 -0.517 -15.449 1.00 78.88 100 LEU A N 1
ATOM 821 C CA . LEU A 1 100 ? 3.759 -0.923 -16.683 1.00 78.88 100 LEU A CA 1
ATOM 822 C C . LEU A 1 100 ? 2.243 -0.685 -16.644 1.00 78.88 100 LEU A C 1
ATOM 824 O O . LEU A 1 100 ? 1.595 -0.673 -17.698 1.00 78.88 100 LEU A O 1
ATOM 828 N N . HIS A 1 101 ? 1.669 -0.490 -15.458 1.00 79.94 101 HIS A N 1
ATOM 829 C CA . HIS A 1 101 ? 0.232 -0.414 -15.269 1.00 79.94 101 HIS A CA 1
ATOM 830 C C . HIS A 1 101 ? -0.334 0.917 -15.784 1.00 79.94 101 HIS A C 1
ATOM 832 O O . HIS A 1 101 ? 0.036 1.998 -15.327 1.00 79.94 101 HIS A O 1
ATOM 838 N N . ARG A 1 102 ? -1.292 0.851 -16.722 1.00 74.81 102 ARG A N 1
ATOM 839 C CA . ARG A 1 102 ? -1.843 2.038 -17.409 1.00 74.81 102 ARG A CA 1
ATOM 840 C C . ARG A 1 102 ? -2.403 3.096 -16.456 1.00 74.81 102 ARG A C 1
ATOM 842 O O . ARG A 1 102 ? -2.250 4.275 -16.742 1.00 74.81 102 ARG A O 1
ATOM 849 N N . ALA A 1 103 ? -3.005 2.681 -15.339 1.00 75.19 103 ALA A N 1
ATOM 850 C CA . ALA A 1 103 ? -3.591 3.600 -14.359 1.00 75.19 103 ALA A CA 1
ATOM 851 C C . ALA A 1 103 ? -2.562 4.513 -13.666 1.00 75.19 103 ALA A C 1
ATOM 853 O O . ALA A 1 103 ? -2.934 5.578 -13.193 1.00 75.19 103 ALA A O 1
ATOM 854 N N . PHE A 1 104 ? -1.285 4.112 -13.619 1.00 71.62 104 PHE A N 1
ATOM 855 C CA . PHE A 1 104 ? -0.222 4.863 -12.935 1.00 71.62 104 PHE A CA 1
ATOM 856 C C . PHE A 1 104 ? 0.805 5.448 -13.895 1.00 71.62 104 PHE A C 1
ATOM 858 O O . PHE A 1 104 ? 1.717 6.149 -13.470 1.00 71.62 104 PHE A O 1
ATOM 865 N N . LYS A 1 105 ? 0.627 5.231 -15.203 1.00 66.31 105 LYS A N 1
ATOM 866 C CA . LYS A 1 105 ? 1.473 5.840 -16.231 1.00 66.31 105 LYS A CA 1
ATOM 867 C C . LYS A 1 105 ? 1.386 7.366 -16.263 1.00 66.31 105 LYS A C 1
ATOM 869 O O . LYS A 1 105 ? 2.166 7.947 -16.998 1.00 66.31 105 LYS A O 1
ATOM 874 N N . SER A 1 106 ? 0.484 8.010 -15.522 1.00 59.41 106 SER A N 1
ATOM 875 C CA . SER A 1 106 ? 0.377 9.473 -15.445 1.00 59.41 106 SER A CA 1
ATOM 876 C C . SER A 1 106 ? 0.708 10.090 -14.089 1.00 59.41 106 SER A C 1
ATOM 878 O O . SER A 1 106 ? 0.914 11.298 -14.000 1.00 59.41 106 SER A O 1
ATOM 880 N N . SER A 1 107 ? 0.814 9.286 -13.031 1.00 56.19 107 SER A N 1
ATOM 881 C CA . SER A 1 107 ? 1.073 9.765 -11.673 1.00 56.19 107 SER A CA 1
ATOM 882 C C . SER A 1 107 ? 2.562 9.686 -11.358 1.00 56.19 107 SER A C 1
ATOM 884 O O . SER A 1 107 ? 3.081 8.581 -11.338 1.00 56.19 107 SER A O 1
ATOM 886 N N . THR A 1 108 ? 3.234 10.822 -11.137 1.00 53.81 108 THR A N 1
ATOM 887 C CA . THR A 1 108 ? 4.477 11.011 -10.337 1.00 53.81 108 THR A CA 1
ATOM 888 C C . THR A 1 108 ? 5.451 9.821 -10.171 1.00 53.81 108 THR A C 1
ATOM 890 O O . THR A 1 108 ? 6.063 9.643 -9.123 1.00 53.81 108 THR A O 1
ATOM 893 N N . LEU A 1 109 ? 5.691 9.041 -11.228 1.00 54.56 109 LEU A N 1
ATOM 894 C CA . LEU A 1 109 ? 6.687 7.962 -11.255 1.00 54.56 109 LEU A CA 1
ATOM 895 C C . LEU A 1 109 ? 8.125 8.524 -11.249 1.00 54.56 109 LEU A C 1
ATOM 897 O O . LEU A 1 109 ? 9.068 7.802 -10.938 1.00 54.56 109 LEU A O 1
ATOM 901 N N . TYR A 1 110 ? 8.294 9.819 -11.559 1.00 51.66 110 TYR A N 1
ATOM 902 C CA . TYR A 1 110 ? 9.591 10.509 -11.699 1.00 51.66 110 TYR A CA 1
ATOM 903 C C . TYR A 1 110 ? 10.400 10.612 -10.416 1.00 51.66 110 TYR A C 1
ATOM 905 O O . TYR A 1 110 ? 11.620 10.712 -10.477 1.00 51.66 110 TYR A O 1
ATOM 913 N N . THR A 1 111 ? 9.739 10.636 -9.263 1.00 58.84 111 THR A N 1
ATOM 914 C CA . THR A 1 111 ? 10.404 10.853 -7.971 1.00 58.84 111 THR A CA 1
ATOM 915 C C . THR A 1 111 ? 10.524 9.574 -7.159 1.00 58.84 111 THR A C 1
ATOM 917 O O . THR A 1 111 ? 11.128 9.580 -6.088 1.00 58.84 111 THR A O 1
ATOM 920 N N . ASP A 1 112 ? 9.957 8.472 -7.649 1.00 74.94 112 ASP A N 1
ATOM 921 C CA . ASP A 1 112 ? 9.904 7.232 -6.898 1.00 74.94 112 ASP A CA 1
ATOM 922 C C . ASP A 1 112 ? 11.136 6.365 -7.162 1.00 74.94 112 ASP A C 1
ATOM 924 O O . ASP A 1 112 ? 11.156 5.471 -8.012 1.00 74.94 112 ASP A O 1
ATOM 928 N N . PHE A 1 113 ? 12.201 6.677 -6.425 1.00 79.69 113 PHE A N 1
ATOM 929 C CA . PHE A 1 113 ? 13.483 5.983 -6.518 1.00 79.69 113 PHE A CA 1
ATOM 930 C C . PHE A 1 113 ? 13.353 4.466 -6.294 1.00 79.69 113 PHE A C 1
ATOM 932 O O . PHE A 1 113 ? 14.073 3.692 -6.926 1.00 79.69 113 PHE A O 1
ATOM 939 N N . GLU A 1 114 ? 12.415 4.031 -5.445 1.00 82.06 114 GLU A N 1
ATOM 940 C CA . GLU A 1 114 ? 12.142 2.612 -5.191 1.00 82.06 114 GLU A CA 1
ATOM 941 C C . GLU A 1 114 ? 11.663 1.917 -6.473 1.00 82.06 114 GLU A C 1
ATOM 943 O O . GLU A 1 114 ? 12.244 0.911 -6.879 1.00 82.06 114 GLU A O 1
ATOM 948 N N . LEU A 1 115 ? 10.690 2.501 -7.182 1.00 80.69 115 LEU A N 1
ATOM 949 C CA . LEU A 1 115 ? 10.147 1.914 -8.415 1.00 80.69 115 LEU A CA 1
ATOM 950 C C . LEU A 1 115 ? 11.155 1.907 -9.570 1.00 80.69 115 LEU A C 1
ATOM 952 O O . LEU A 1 115 ? 11.211 0.951 -10.350 1.00 80.69 115 LEU A O 1
ATOM 956 N N . LEU A 1 116 ? 11.982 2.949 -9.680 1.00 80.69 116 LEU A N 1
ATOM 957 C CA . LEU A 1 116 ? 13.043 3.010 -10.690 1.00 80.69 116 LEU A CA 1
ATOM 958 C C . LEU A 1 116 ? 14.148 1.978 -10.425 1.00 80.69 116 LEU A C 1
ATOM 960 O O . LEU A 1 116 ? 14.628 1.338 -11.367 1.00 80.69 116 LEU A O 1
ATOM 964 N N . SER A 1 117 ? 14.525 1.793 -9.158 1.00 84.38 117 SER A N 1
ATOM 965 C CA . SER A 1 117 ? 15.476 0.763 -8.729 1.00 84.38 117 SER A CA 1
ATOM 966 C C . SER A 1 117 ? 14.935 -0.642 -9.008 1.00 84.38 117 SER A C 1
ATOM 968 O O . SER A 1 117 ? 15.617 -1.470 -9.619 1.00 84.38 117 SER A O 1
ATOM 970 N N . ASP A 1 118 ? 13.670 -0.887 -8.664 1.00 86.19 118 ASP A N 1
ATOM 971 C CA . ASP A 1 118 ? 12.977 -2.150 -8.912 1.00 86.19 118 ASP A CA 1
ATOM 972 C C . ASP A 1 118 ? 12.918 -2.507 -10.397 1.00 86.19 118 ASP A C 1
ATOM 974 O O . ASP A 1 118 ? 13.211 -3.646 -10.773 1.00 86.19 118 ASP A O 1
ATOM 978 N N . ARG A 1 119 ? 12.617 -1.527 -11.261 1.00 83.12 119 ARG A N 1
ATOM 979 C CA . ARG A 1 119 ? 12.665 -1.695 -12.719 1.00 83.12 119 ARG A CA 1
ATOM 980 C C . ARG A 1 119 ? 14.032 -2.202 -13.165 1.00 83.12 119 ARG A C 1
ATOM 982 O O . ARG A 1 119 ? 14.108 -3.224 -13.844 1.00 83.12 119 ARG A O 1
ATOM 989 N N . LEU A 1 120 ? 15.106 -1.500 -12.800 1.00 83.00 120 LEU A N 1
ATOM 990 C CA . LEU A 1 120 ? 16.465 -1.859 -13.220 1.00 83.00 120 LEU A CA 1
ATOM 991 C C . LEU A 1 120 ? 16.872 -3.240 -12.688 1.00 83.00 120 LEU A C 1
ATOM 993 O O . LEU A 1 120 ? 17.383 -4.072 -13.440 1.00 83.00 120 LEU A O 1
ATOM 997 N N . SER A 1 121 ? 16.588 -3.508 -11.414 1.00 87.25 121 SER A N 1
ATOM 998 C CA . SER A 1 121 ? 16.863 -4.787 -10.756 1.00 87.25 121 SER A CA 1
ATOM 999 C C . SER A 1 121 ? 16.135 -5.954 -11.431 1.00 87.25 121 SER A C 1
ATOM 1001 O O . SER A 1 121 ? 16.729 -6.995 -11.718 1.00 87.25 121 SER A O 1
ATOM 1003 N N . TYR A 1 122 ? 14.850 -5.787 -11.755 1.00 86.75 122 TYR A N 1
ATOM 1004 C CA . TYR A 1 122 ? 14.078 -6.838 -12.408 1.00 86.75 122 TYR A CA 1
ATOM 1005 C C . TYR A 1 122 ? 14.499 -7.049 -13.870 1.00 86.75 122 TYR A C 1
ATOM 1007 O O . TYR A 1 122 ? 14.699 -8.192 -14.290 1.00 86.75 122 TYR A O 1
ATOM 1015 N N . MET A 1 123 ? 14.685 -5.965 -14.632 1.00 84.50 123 MET A N 1
ATOM 1016 C CA . MET A 1 123 ? 15.080 -6.025 -16.043 1.00 84.50 123 MET A CA 1
ATOM 1017 C C . MET A 1 123 ? 16.425 -6.720 -16.238 1.00 84.50 123 MET A C 1
ATOM 1019 O O . MET A 1 123 ? 16.529 -7.635 -17.052 1.00 84.50 123 MET A O 1
ATOM 1023 N N . THR A 1 124 ? 17.436 -6.339 -15.456 1.00 85.25 124 THR A N 1
ATOM 1024 C CA . THR A 1 124 ? 18.781 -6.931 -15.549 1.00 85.25 124 THR A CA 1
ATOM 1025 C C . THR A 1 124 ? 18.801 -8.420 -15.209 1.00 85.25 124 THR A C 1
ATOM 1027 O O . THR A 1 124 ? 19.625 -9.156 -15.746 1.00 85.25 124 THR A O 1
ATOM 1030 N N . ARG A 1 125 ? 17.878 -8.880 -14.354 1.00 88.19 125 ARG A N 1
ATOM 1031 C CA . ARG A 1 125 ? 17.806 -10.274 -13.907 1.00 88.19 125 ARG A CA 1
ATOM 1032 C C . ARG A 1 125 ? 17.005 -11.189 -14.833 1.00 88.19 125 ARG A C 1
ATOM 1034 O O . ARG A 1 125 ? 17.342 -12.363 -14.939 1.00 88.19 125 ARG A O 1
ATOM 1041 N N . VAL A 1 126 ? 15.914 -10.699 -15.424 1.00 86.06 126 VAL A N 1
ATOM 1042 C CA . VAL A 1 126 ? 14.911 -11.559 -16.089 1.00 86.06 126 VAL A CA 1
ATOM 1043 C C . VAL A 1 126 ? 14.825 -11.320 -17.595 1.00 86.06 126 VAL A C 1
ATOM 1045 O O . VAL A 1 126 ? 14.512 -12.242 -18.345 1.00 86.06 126 VAL A O 1
ATOM 1048 N N . VAL A 1 127 ? 15.103 -10.103 -18.062 1.00 83.94 127 VAL A N 1
ATOM 1049 C CA . VAL A 1 127 ? 14.992 -9.769 -19.484 1.00 83.94 127 VAL A CA 1
ATOM 1050 C C . VAL A 1 127 ? 16.301 -10.151 -20.189 1.00 83.94 127 VAL A C 1
ATOM 1052 O O . VAL A 1 127 ? 17.373 -9.809 -19.686 1.00 83.94 127 VAL A O 1
ATOM 1055 N N . PRO A 1 128 ? 16.264 -10.830 -21.350 1.00 91.00 128 PRO A N 1
ATOM 1056 C CA . PRO A 1 128 ? 17.452 -11.041 -22.171 1.00 91.00 128 PRO A CA 1
ATOM 1057 C C . PRO A 1 128 ? 18.145 -9.719 -22.508 1.00 91.00 128 PRO A C 1
ATOM 1059 O O . PRO A 1 128 ? 17.488 -8.752 -22.887 1.00 91.00 128 PRO A O 1
ATOM 1062 N N . SER A 1 129 ? 19.475 -9.687 -22.437 1.00 89.12 129 SER A N 1
ATOM 1063 C CA . SER A 1 129 ? 20.273 -8.465 -22.621 1.00 89.12 129 SER A CA 1
ATOM 1064 C C . SER A 1 129 ? 20.010 -7.742 -23.944 1.00 89.12 129 SER A C 1
ATOM 1066 O O . SER A 1 129 ? 19.948 -6.516 -23.974 1.00 89.12 129 SER A O 1
ATOM 1068 N N . HIS A 1 130 ? 19.757 -8.479 -25.029 1.00 90.12 130 HIS A N 1
ATOM 1069 C CA . HIS A 1 130 ? 19.420 -7.887 -26.329 1.00 90.12 130 HIS A CA 1
ATOM 1070 C C . HIS A 1 130 ? 18.071 -7.138 -26.349 1.00 90.12 130 HIS A C 1
ATOM 1072 O O . HIS A 1 130 ? 17.854 -6.320 -27.236 1.00 90.12 130 HIS A O 1
ATOM 1078 N N . LEU A 1 131 ? 17.179 -7.386 -25.382 1.00 86.69 131 LEU A N 1
ATOM 1079 C CA . LEU A 1 131 ? 15.889 -6.697 -25.238 1.00 86.69 131 LEU A CA 1
ATOM 1080 C C . LEU A 1 131 ? 15.932 -5.547 -24.224 1.00 86.69 131 LEU A C 1
ATOM 1082 O O . LEU A 1 131 ? 14.935 -4.843 -24.069 1.00 86.69 131 LEU A O 1
ATOM 1086 N N . HIS A 1 132 ? 17.050 -5.338 -23.517 1.00 86.31 132 HIS A N 1
ATOM 1087 C CA . HIS A 1 132 ? 17.141 -4.310 -22.472 1.00 86.31 132 HIS A CA 1
ATOM 1088 C C . HIS A 1 132 ? 16.844 -2.915 -23.016 1.00 86.31 132 HIS A C 1
ATOM 1090 O O . HIS A 1 132 ? 16.010 -2.223 -22.443 1.00 86.31 132 HIS A O 1
ATOM 1096 N N . ASN A 1 133 ? 17.459 -2.528 -24.135 1.00 82.69 133 ASN A N 1
ATOM 1097 C CA . ASN A 1 133 ? 17.270 -1.197 -24.719 1.00 82.69 133 ASN A CA 1
ATOM 1098 C C . ASN A 1 133 ? 15.829 -0.969 -25.198 1.00 82.69 133 ASN A C 1
ATOM 1100 O O . ASN A 1 133 ? 15.258 0.073 -24.898 1.00 82.69 133 ASN A O 1
ATOM 1104 N N . ASP A 1 134 ? 15.221 -1.959 -25.860 1.00 83.75 134 ASP A N 1
ATOM 1105 C CA . ASP A 1 134 ? 13.827 -1.883 -26.326 1.00 83.75 134 ASP A CA 1
ATOM 1106 C C . ASP A 1 134 ? 12.843 -1.744 -25.152 1.00 83.75 134 ASP A C 1
ATOM 1108 O O . ASP A 1 134 ? 11.945 -0.901 -25.161 1.00 83.75 134 ASP A O 1
ATOM 1112 N N . MET A 1 135 ? 13.043 -2.531 -24.091 1.00 79.44 135 MET A N 1
ATOM 1113 C CA . MET A 1 135 ? 12.228 -2.443 -22.880 1.00 79.44 135 MET A CA 1
ATOM 1114 C C . MET A 1 135 ? 12.453 -1.128 -22.137 1.00 79.44 135 MET A C 1
ATOM 1116 O O . MET A 1 135 ? 11.492 -0.534 -21.649 1.00 79.44 135 MET A O 1
ATOM 1120 N N . LEU A 1 136 ? 13.696 -0.646 -22.053 1.00 78.25 136 LEU A N 1
ATOM 1121 C CA . LEU A 1 136 ? 13.996 0.649 -21.451 1.00 78.25 136 LEU A CA 1
ATOM 1122 C C . LEU A 1 136 ? 13.284 1.747 -22.224 1.00 78.25 136 LEU A C 1
ATOM 1124 O O . LEU A 1 136 ? 12.577 2.521 -21.600 1.00 78.25 136 LEU A O 1
ATOM 1128 N N . GLU A 1 137 ? 13.384 1.778 -23.549 1.00 78.19 137 GLU A N 1
ATOM 1129 C CA . GLU A 1 137 ? 12.712 2.769 -24.387 1.00 78.19 137 GLU A CA 1
ATOM 1130 C C . GLU A 1 137 ? 11.192 2.735 -24.187 1.00 78.19 137 GLU A C 1
ATOM 1132 O O . GLU A 1 137 ? 10.595 3.744 -23.826 1.00 78.19 137 GLU A O 1
ATOM 1137 N N . LYS A 1 138 ? 10.553 1.566 -24.298 1.00 75.12 138 LYS A N 1
ATOM 1138 C CA . LYS A 1 138 ? 9.087 1.429 -24.161 1.00 75.12 138 LYS A CA 1
ATOM 1139 C C . LYS A 1 138 ? 8.558 1.717 -22.763 1.00 75.12 138 LYS A C 1
ATOM 1141 O O . LYS A 1 138 ? 7.395 2.090 -22.598 1.00 75.12 138 LYS A O 1
ATOM 1146 N N . THR A 1 139 ? 9.394 1.519 -21.751 1.00 73.06 139 THR A N 1
ATOM 1147 C CA . THR A 1 139 ? 9.083 1.883 -20.367 1.00 73.06 139 THR A CA 1
ATOM 1148 C C . THR A 1 139 ? 9.617 3.251 -20.002 1.00 73.06 139 THR A C 1
ATOM 1150 O O . THR A 1 139 ? 9.448 3.634 -18.855 1.00 73.06 139 THR A O 1
ATOM 1153 N N . SER A 1 140 ? 10.215 3.986 -20.950 1.00 73.38 140 SER A N 1
ATOM 1154 C CA . SER A 1 140 ? 10.757 5.326 -20.743 1.00 73.38 140 SER A CA 1
ATOM 1155 C C . SER A 1 140 ? 9.761 6.444 -21.015 1.00 73.38 140 SER A C 1
ATOM 1157 O O . SER A 1 140 ? 10.169 7.589 -21.155 1.00 73.38 140 SER A O 1
ATOM 1159 N N . PHE A 1 141 ? 8.470 6.142 -21.126 1.00 71.81 141 PHE A N 1
ATOM 1160 C CA . PHE A 1 141 ? 7.450 7.143 -21.414 1.00 71.81 141 PHE A CA 1
ATOM 1161 C C . PHE A 1 141 ? 6.273 7.050 -20.460 1.00 71.81 141 PHE A C 1
ATOM 1163 O O . PHE A 1 141 ? 5.899 5.971 -19.989 1.00 71.81 141 PHE A O 1
ATOM 1170 N N . TYR A 1 142 ? 5.637 8.197 -20.271 1.00 70.56 142 TYR A N 1
ATOM 1171 C CA . TYR A 1 142 ? 4.465 8.364 -19.432 1.00 70.56 142 TYR A CA 1
ATOM 1172 C C . TYR A 1 142 ? 3.391 9.194 -20.113 1.00 70.56 142 TYR A C 1
ATOM 1174 O O . TYR A 1 142 ? 3.679 9.894 -21.077 1.00 70.56 142 TYR A O 1
ATOM 1182 N N . LEU A 1 143 ? 2.167 9.113 -19.603 1.00 67.56 143 LEU A N 1
ATOM 1183 C CA . LEU A 1 143 ? 1.030 9.906 -20.059 1.00 67.56 143 LEU A CA 1
ATOM 1184 C C . LEU A 1 143 ? 0.907 11.156 -19.188 1.00 67.56 143 LEU A C 1
ATOM 1186 O O . LEU A 1 143 ? 0.719 11.028 -17.987 1.00 67.56 143 LEU A O 1
ATOM 1190 N N . ASP A 1 144 ? 1.007 12.360 -19.742 1.00 69.69 144 ASP A N 1
ATOM 1191 C CA . ASP A 1 144 ? 0.686 13.571 -18.972 1.00 69.69 144 ASP A CA 1
ATOM 1192 C C . ASP A 1 144 ? -0.834 13.689 -18.693 1.00 69.69 144 ASP A C 1
ATOM 1194 O O . ASP A 1 144 ? -1.646 12.901 -19.188 1.00 69.69 144 ASP A O 1
ATOM 1198 N N . GLU A 1 145 ? -1.247 14.697 -17.916 1.00 69.19 145 GLU A N 1
ATOM 1199 C CA . GLU A 1 145 ? -2.668 14.982 -17.624 1.00 69.19 145 GLU A CA 1
ATOM 1200 C C . GLU A 1 145 ? -3.514 15.256 -18.884 1.00 69.19 145 GLU A C 1
ATOM 1202 O O . GLU A 1 145 ? -4.742 15.204 -18.842 1.00 69.19 145 GLU A O 1
ATOM 1207 N N . ARG A 1 146 ? -2.864 15.553 -20.014 1.00 75.88 146 ARG A N 1
ATOM 1208 C CA . ARG A 1 146 ? -3.479 15.836 -21.315 1.00 75.88 146 ARG A CA 1
ATOM 1209 C C . ARG A 1 146 ? -3.447 14.619 -22.250 1.00 75.88 146 ARG A C 1
ATOM 1211 O O . ARG A 1 146 ? -3.913 14.724 -23.381 1.00 75.88 146 ARG A O 1
ATOM 1218 N N . GLY A 1 147 ? -2.931 13.476 -21.792 1.00 73.38 147 GLY A N 1
ATOM 1219 C CA . GLY A 1 147 ? -2.843 12.234 -22.557 1.00 73.38 147 GLY A CA 1
ATOM 1220 C C . GLY A 1 147 ? -1.680 12.166 -23.555 1.00 73.38 147 GLY A C 1
ATOM 1221 O O . GLY A 1 147 ? -1.699 11.308 -24.438 1.00 73.38 147 GLY A O 1
ATOM 1222 N N . ASN A 1 148 ? -0.669 13.028 -23.440 1.00 77.50 148 ASN A N 1
ATOM 1223 C CA . ASN A 1 148 ? 0.518 12.996 -24.296 1.00 77.50 148 ASN A CA 1
ATOM 1224 C C . ASN A 1 148 ? 1.583 12.048 -23.742 1.00 77.50 148 ASN A C 1
ATOM 1226 O O . ASN A 1 148 ? 1.812 12.004 -22.535 1.00 77.50 148 ASN A O 1
ATOM 1230 N N . TRP A 1 149 ? 2.287 11.345 -24.635 1.00 72.69 149 TRP A N 1
ATOM 1231 C CA . TRP A 1 149 ? 3.451 10.537 -24.270 1.00 72.69 149 TRP A CA 1
ATOM 1232 C C . TRP A 1 149 ? 4.690 11.413 -24.092 1.00 72.69 149 TRP A C 1
ATOM 1234 O O . TRP A 1 149 ? 5.176 12.005 -25.055 1.00 72.69 149 TRP A O 1
ATOM 1244 N N . ILE A 1 150 ? 5.224 11.460 -22.876 1.00 70.81 150 ILE A N 1
ATOM 1245 C CA . ILE A 1 150 ? 6.409 12.248 -22.532 1.00 70.81 150 ILE A CA 1
ATOM 1246 C C . ILE A 1 150 ? 7.580 11.303 -22.204 1.00 70.81 150 ILE A C 1
ATOM 1248 O O . ILE A 1 150 ? 7.404 10.400 -21.381 1.00 70.81 150 ILE A O 1
ATOM 1252 N N . PRO A 1 151 ? 8.763 11.461 -22.835 1.00 69.12 151 PRO A N 1
ATOM 1253 C CA . PRO A 1 151 ? 9.950 10.661 -22.531 1.00 69.12 151 PRO A CA 1
ATOM 1254 C C . PRO A 1 151 ? 10.563 11.001 -21.165 1.00 69.12 151 PRO A C 1
ATOM 1256 O O . PRO A 1 151 ? 10.559 12.146 -20.726 1.00 69.12 151 PRO A O 1
ATOM 1259 N N . PHE A 1 152 ? 11.189 10.004 -20.543 1.00 64.56 152 PHE A N 1
ATOM 1260 C CA . PHE A 1 152 ? 11.895 10.061 -19.261 1.00 64.56 152 PHE A CA 1
ATOM 1261 C C . PHE A 1 152 ? 13.259 10.756 -19.319 1.00 64.56 152 PHE A C 1
ATOM 1263 O O . PHE A 1 152 ? 13.906 10.849 -18.280 1.00 64.56 152 PHE A O 1
ATOM 1270 N N . MET A 1 153 ? 13.745 11.168 -20.499 1.00 53.62 153 MET A N 1
ATOM 1271 C CA . MET A 1 153 ? 15.149 11.551 -20.688 1.00 53.62 153 MET A CA 1
ATOM 1272 C C . MET A 1 153 ? 15.659 12.549 -19.633 1.00 53.62 153 MET A C 1
ATOM 1274 O O . MET A 1 153 ? 15.218 13.695 -19.574 1.00 53.62 153 MET A O 1
ATOM 1278 N N . LEU A 1 154 ? 16.613 12.027 -18.849 1.00 42.69 154 LEU A N 1
ATOM 1279 C CA . LEU A 1 154 ? 17.644 12.644 -18.011 1.00 42.69 154 LEU A CA 1
ATOM 1280 C C . LEU A 1 154 ? 17.658 14.183 -18.023 1.00 42.69 154 LEU A C 1
ATOM 1282 O O . LEU A 1 154 ? 18.149 14.805 -18.968 1.00 42.69 154 LEU A O 1
ATOM 1286 N N . ARG A 1 155 ? 17.211 14.780 -16.919 1.00 38.28 155 ARG A N 1
ATOM 1287 C CA . ARG A 1 155 ? 17.839 15.988 -16.380 1.00 38.28 155 ARG A CA 1
ATOM 1288 C C . ARG A 1 155 ? 18.551 15.631 -15.090 1.00 38.28 155 ARG A C 1
ATOM 1290 O O . ARG A 1 155 ? 17.970 14.828 -14.329 1.00 38.28 155 ARG A O 1
#

Secondary structure (DSSP, 8-state):
--HHHHHHHHHHHHHHHT-HHHHHHHHHHHHHHHHHHHHHHHHHSSSSHHHHHHHHHHHHHHHHHT--SS-HHHHHHHHHHHHHHHHHH--HHHHHHHHH-GGGTTS-GGG-HHHHHHHHHHHHHHS-GGGHHHHHHHTSEEE-TTS-EEE----

Sequence (155 aa):
MIETRAHWRNRRACILCLDEEFWENVKFVLNILTPIYSVLHMTDCEGATLGLLIHTMRRAIDDVRAATFVTVEQANEVLEVTLRRWTWMHRPIHGFANLLHRAFKSSTLYTDFELLSDRLSYMTRVVPSHLHNDMLEKTSFYLDERGNWIPFMLR

Organism: Ceratopteris richardii (NCBI:txid49495)